Protein AF-A0A930ATI5-F1 (afdb_monomer_lite)

Foldseek 3Di:
DPDDPDVVVQLQFFDFPPKGDDLFKIFADDDHDTDIDGLQFFQEWEWDQDPPRWIKIWTDGPPDIDIHTGDDLQLVQQCVLLSCVNPVNHHYHPHHHDDNNDRVSRPGD

Secondary structure (DSSP, 8-state):
-PPPS-HHHHTTSEEETTEEE-SSEEEEEETTEEEEEESSS--EEEEEE-GGG-EEEEEE-SS-EEEEEESSHHHHHHHHHHHHHH-TTPEEES----S-SSSGGGT--

Sequence (109 aa):
LKSIRNIEEYEKGGVIDRSWILNDRMIACIGLDMHEESTMDIQVMKVEEGKHGKLTIYLTNKEKTFSLSCRDKGEARRFAGYLQKRNSNIKLENIQPEGNGTLQDLGAL

pLDDT: mean 93.28, std 6.89, range [51.69, 98.56]

Radius of gyration: 12.65 Å; chains: 1; bounding box: 27×33×28 Å

Structure (mmCIF, N/CA/C/O backbone):
data_AF-A0A930ATI5-F1
#
_entry.id   AF-A0A930ATI5-F1
#
loop_
_atom_site.group_PDB
_atom_site.id
_atom_site.type_symbol
_atom_site.label_atom_id
_atom_site.label_alt_id
_atom_site.label_comp_id
_atom_site.label_asym_id
_atom_site.label_entity_id
_atom_site.label_seq_id
_atom_site.pdbx_PDB_ins_code
_atom_site.Cartn_x
_atom_site.Cartn_y
_atom_site.Cartn_z
_atom_site.occupancy
_atom_site.B_iso_or_equiv
_atom_site.auth_seq_id
_atom_site.auth_comp_id
_atom_site.auth_asym_id
_atom_site.auth_atom_id
_atom_site.pdbx_PDB_model_num
ATOM 1 N N . LEU A 1 1 ? 5.561 -15.880 15.155 1.00 51.69 1 LEU A N 1
ATOM 2 C CA . LEU A 1 1 ? 5.490 -15.121 13.888 1.00 51.69 1 LEU A CA 1
ATOM 3 C C . LEU A 1 1 ? 5.010 -16.066 12.796 1.00 51.69 1 LEU A C 1
ATOM 5 O O . LEU A 1 1 ? 5.517 -17.181 12.747 1.00 51.69 1 LEU A O 1
ATOM 9 N N . LYS A 1 2 ? 4.029 -15.674 11.968 1.00 58.81 2 LYS A N 1
ATOM 10 C CA . LYS A 1 2 ? 3.757 -16.415 10.723 1.00 58.81 2 LYS A CA 1
ATOM 11 C C . LYS A 1 2 ? 5.028 -16.345 9.866 1.00 58.81 2 LYS A C 1
ATOM 13 O O . LYS A 1 2 ? 5.655 -15.291 9.806 1.00 58.81 2 LYS A O 1
ATOM 18 N N . SER A 1 3 ? 5.441 -17.465 9.283 1.00 75.94 3 SER A N 1
ATOM 19 C CA . SER A 1 3 ? 6.592 -17.492 8.378 1.00 75.94 3 SER A CA 1
ATOM 20 C C . SER A 1 3 ? 6.243 -16.707 7.110 1.00 75.94 3 SER A C 1
ATOM 22 O O . SER A 1 3 ? 5.172 -16.926 6.544 1.00 75.94 3 SER A O 1
ATOM 24 N N . ILE A 1 4 ? 7.112 -15.775 6.710 1.00 82.56 4 ILE A N 1
ATOM 25 C CA . ILE A 1 4 ? 7.010 -15.072 5.423 1.00 82.56 4 ILE A CA 1
ATOM 26 C C . ILE A 1 4 ? 7.189 -16.099 4.309 1.00 82.56 4 ILE A C 1
ATOM 28 O O . ILE A 1 4 ? 8.116 -16.914 4.347 1.00 82.56 4 ILE A O 1
ATOM 32 N N . ARG A 1 5 ? 6.294 -16.073 3.323 1.00 82.94 5 ARG A N 1
ATOM 33 C CA . ARG A 1 5 ? 6.287 -17.052 2.236 1.00 82.94 5 ARG A CA 1
ATOM 34 C C . ARG A 1 5 ? 7.251 -16.629 1.136 1.00 82.94 5 ARG A C 1
ATOM 36 O O . ARG A 1 5 ? 7.077 -15.566 0.555 1.00 82.94 5 ARG A O 1
ATOM 43 N N . ASN A 1 6 ? 8.185 -17.522 0.803 1.00 85.25 6 ASN A N 1
ATOM 44 C CA . ASN A 1 6 ? 9.047 -17.452 -0.380 1.00 85.25 6 ASN A CA 1
ATOM 45 C C . ASN A 1 6 ? 9.665 -16.059 -0.628 1.00 85.25 6 ASN A C 1
ATOM 47 O O . ASN A 1 6 ? 9.217 -15.307 -1.492 1.00 85.25 6 ASN A O 1
ATOM 51 N N . ILE A 1 7 ? 10.696 -15.721 0.150 1.00 84.88 7 ILE A N 1
ATOM 52 C CA . ILE A 1 7 ? 11.311 -14.386 0.135 1.00 84.88 7 ILE A CA 1
ATOM 53 C C . ILE A 1 7 ? 11.876 -13.986 -1.238 1.00 84.88 7 ILE A C 1
ATOM 55 O O . ILE A 1 7 ? 11.793 -12.819 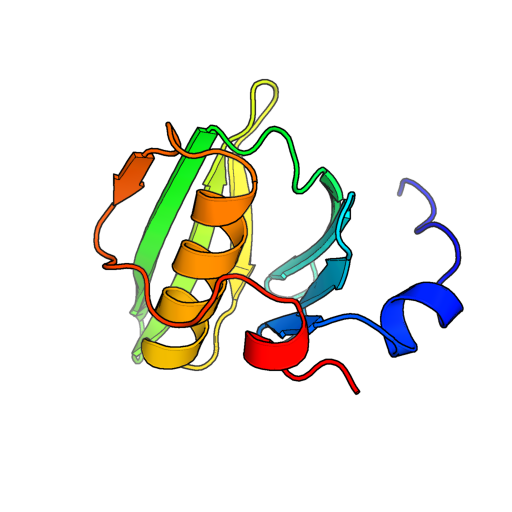-1.602 1.00 84.88 7 ILE A O 1
ATOM 59 N N . GLU A 1 8 ? 12.359 -14.952 -2.027 1.00 88.69 8 GLU A N 1
ATOM 60 C CA . GLU A 1 8 ? 12.908 -14.730 -3.376 1.00 88.69 8 GLU A CA 1
ATOM 61 C C . GLU A 1 8 ? 11.868 -14.149 -4.345 1.00 88.69 8 GLU A C 1
ATOM 63 O O . GLU A 1 8 ? 12.200 -13.447 -5.297 1.00 88.69 8 GLU A O 1
ATOM 68 N N . GLU A 1 9 ? 10.578 -14.405 -4.111 1.00 90.69 9 GLU A N 1
ATOM 69 C CA . GLU A 1 9 ? 9.515 -13.860 -4.956 1.00 90.69 9 GLU A CA 1
ATOM 70 C C . GLU A 1 9 ? 9.401 -12.337 -4.808 1.00 90.69 9 GLU A C 1
ATOM 72 O O . GLU A 1 9 ? 9.151 -11.632 -5.786 1.00 90.69 9 GLU A O 1
ATOM 77 N N . TYR A 1 10 ? 9.656 -11.819 -3.604 1.00 90.12 10 TYR A N 1
ATOM 78 C CA . TYR A 1 10 ? 9.605 -10.389 -3.308 1.00 90.12 10 TYR A CA 1
ATOM 79 C C . TYR A 1 10 ? 10.741 -9.593 -3.954 1.00 90.12 10 TYR A C 1
ATOM 81 O O . TYR A 1 10 ? 10.601 -8.382 -4.112 1.00 90.12 10 TYR A O 1
ATOM 89 N N . GLU A 1 11 ? 11.817 -10.247 -4.403 1.00 87.50 11 GLU A N 1
ATOM 90 C CA . GLU A 1 11 ? 12.888 -9.596 -5.173 1.00 87.50 11 GLU A CA 1
ATOM 91 C C . GLU A 1 11 ? 12.398 -9.075 -6.533 1.00 87.50 11 GLU A C 1
ATOM 93 O O . GLU A 1 11 ? 12.994 -8.166 -7.104 1.00 87.50 11 GLU A O 1
ATOM 98 N N . LYS A 1 12 ? 11.288 -9.626 -7.040 1.00 89.88 12 LYS A N 1
ATOM 99 C CA . LYS A 1 12 ? 10.626 -9.202 -8.287 1.00 89.88 12 LYS A CA 1
ATOM 100 C C . LYS A 1 12 ? 9.451 -8.254 -8.033 1.00 89.88 12 LYS A C 1
ATOM 102 O O . LYS A 1 12 ? 8.743 -7.876 -8.965 1.00 89.88 12 LYS A O 1
ATOM 107 N N . GLY A 1 13 ? 9.184 -7.947 -6.766 1.00 94.00 13 GLY A N 1
ATOM 108 C CA . GLY A 1 13 ? 8.061 -7.135 -6.331 1.00 94.00 13 GLY A CA 1
ATOM 109 C C . GLY A 1 13 ? 8.339 -5.638 -6.386 1.00 94.00 13 GLY A C 1
ATOM 110 O O . GLY A 1 13 ? 9.436 -5.178 -6.689 1.00 94.00 13 GLY A O 1
ATOM 111 N N . GLY A 1 14 ? 7.302 -4.874 -6.061 1.00 96.12 14 GLY A N 1
ATOM 112 C CA . GLY A 1 14 ? 7.421 -3.452 -5.770 1.00 96.12 14 GLY A CA 1
ATOM 113 C C . GLY A 1 14 ? 7.945 -3.218 -4.356 1.00 96.12 14 GLY A C 1
ATOM 114 O O . GLY A 1 14 ? 7.844 -4.096 -3.498 1.00 96.12 14 GLY A O 1
ATOM 115 N N . VAL A 1 15 ? 8.445 -2.017 -4.084 1.00 95.44 15 VAL A N 1
ATOM 116 C CA . VAL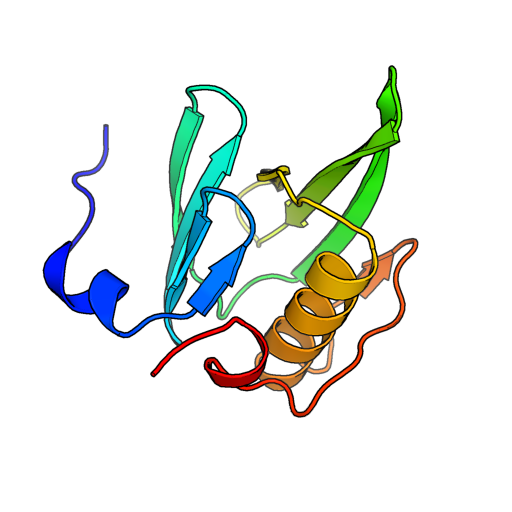 A 1 15 ? 8.934 -1.616 -2.763 1.00 95.44 15 VAL A CA 1
ATOM 117 C C . VAL A 1 15 ? 8.305 -0.288 -2.353 1.00 95.44 15 VAL A C 1
ATOM 119 O O . VAL A 1 15 ? 8.210 0.639 -3.153 1.00 95.44 15 VAL A O 1
ATOM 122 N N . ILE A 1 16 ? 7.876 -0.215 -1.092 1.00 95.12 16 ILE A N 1
ATOM 123 C CA . ILE A 1 16 ? 7.436 1.010 -0.418 1.00 95.12 16 ILE A CA 1
ATOM 124 C C . ILE A 1 16 ? 8.237 1.148 0.870 1.00 95.12 16 ILE A C 1
ATOM 126 O O . ILE A 1 16 ? 7.999 0.403 1.822 1.00 95.12 16 ILE A O 1
ATOM 130 N N . ASP A 1 17 ? 9.198 2.072 0.896 1.00 94.00 17 ASP A N 1
ATOM 131 C CA . ASP A 1 17 ? 10.217 2.176 1.950 1.00 94.00 17 ASP A CA 1
ATOM 132 C C . ASP A 1 17 ? 10.848 0.807 2.294 1.00 94.00 17 ASP A C 1
ATOM 134 O O . ASP A 1 17 ? 11.718 0.321 1.575 1.00 94.00 17 ASP A O 1
ATOM 138 N N . ARG A 1 18 ? 10.400 0.168 3.382 1.00 92.25 18 ARG A N 1
ATOM 139 C CA . ARG A 1 18 ? 10.878 -1.139 3.870 1.00 92.25 18 ARG A CA 1
ATOM 140 C C . ARG A 1 18 ? 9.838 -2.253 3.730 1.00 92.25 18 ARG A C 1
ATOM 142 O O . ARG A 1 18 ? 9.948 -3.277 4.395 1.00 92.25 18 ARG A O 1
ATOM 149 N N . SER A 1 19 ? 8.807 -2.024 2.925 1.00 96.12 19 SER A N 1
ATOM 150 C CA . SER A 1 19 ? 7.722 -2.963 2.646 1.00 96.12 19 SER A CA 1
ATOM 151 C C . SER A 1 19 ? 7.836 -3.485 1.221 1.00 96.12 19 SER A C 1
ATOM 153 O O . SER A 1 19 ? 8.092 -2.710 0.301 1.00 96.12 19 SER A O 1
ATOM 155 N N . TRP A 1 20 ? 7.601 -4.781 1.028 1.00 96.44 20 TRP A N 1
ATOM 156 C CA . TRP A 1 20 ? 7.684 -5.430 -0.283 1.00 96.44 20 TRP A CA 1
ATOM 157 C C . TRP A 1 20 ? 6.301 -5.840 -0.762 1.00 96.44 20 TRP A C 1
ATOM 159 O O . TRP A 1 20 ? 5.516 -6.410 -0.004 1.00 96.44 20 TRP A O 1
ATOM 169 N N . ILE A 1 21 ? 5.999 -5.563 -2.023 1.00 96.94 21 ILE A N 1
ATOM 170 C CA . ILE A 1 21 ? 4.655 -5.645 -2.584 1.00 96.94 21 ILE A CA 1
ATOM 171 C C . ILE A 1 21 ? 4.636 -6.653 -3.735 1.00 96.94 21 ILE A C 1
ATOM 173 O O . ILE A 1 21 ? 5.391 -6.529 -4.696 1.00 96.94 21 ILE A O 1
ATOM 177 N N . LEU A 1 22 ? 3.722 -7.616 -3.662 1.00 96.00 22 LEU A N 1
ATOM 178 C CA . LEU A 1 22 ? 3.345 -8.531 -4.737 1.00 96.00 22 LEU A CA 1
ATOM 179 C C . LEU A 1 22 ? 1.858 -8.373 -5.060 1.00 96.00 22 LEU A C 1
ATOM 181 O O . LEU A 1 22 ? 1.083 -7.775 -4.306 1.00 96.00 22 LEU A O 1
ATOM 185 N N . ASN A 1 23 ? 1.444 -8.931 -6.197 1.00 94.31 23 ASN A N 1
ATOM 186 C CA . ASN A 1 23 ? 0.087 -8.761 -6.717 1.00 94.31 23 ASN A CA 1
ATOM 187 C C . ASN A 1 23 ? -1.009 -9.260 -5.772 1.00 94.31 23 ASN A C 1
ATOM 189 O O . ASN A 1 23 ? -2.079 -8.661 -5.769 1.00 94.31 23 ASN A O 1
ATOM 193 N N . ASP A 1 24 ? -0.734 -10.313 -5.004 1.00 94.06 24 ASP A N 1
ATOM 194 C CA . ASP A 1 24 ? -1.653 -10.995 -4.088 1.00 94.06 24 ASP A CA 1
ATOM 195 C C . ASP A 1 24 ? -1.345 -10.730 -2.604 1.00 94.06 24 ASP A C 1
ATOM 197 O O . ASP A 1 24 ? -2.217 -10.897 -1.752 1.00 94.06 24 ASP A O 1
ATOM 201 N N . ARG A 1 25 ? -0.115 -10.321 -2.273 1.00 95.06 25 ARG A N 1
ATOM 202 C CA . ARG A 1 25 ? 0.343 -10.145 -0.890 1.00 95.06 25 ARG A CA 1
ATOM 203 C C . ARG A 1 25 ? 1.434 -9.094 -0.746 1.00 95.06 25 ARG A C 1
ATOM 205 O O . ARG A 1 25 ? 2.0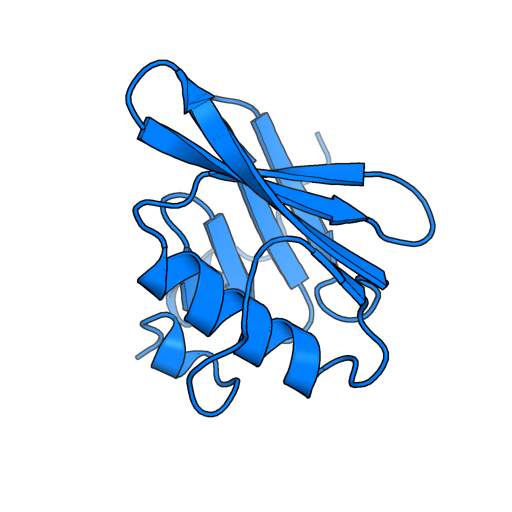80 -8.708 -1.709 1.00 95.06 25 ARG A O 1
ATOM 212 N N . MET A 1 26 ? 1.682 -8.653 0.475 1.00 96.00 26 MET A N 1
ATOM 213 C CA . MET A 1 26 ? 2.759 -7.734 0.816 1.00 96.00 26 MET A CA 1
ATOM 214 C C . MET A 1 26 ? 3.412 -8.129 2.131 1.00 96.00 26 MET A C 1
ATOM 216 O O . MET A 1 26 ? 2.757 -8.696 2.998 1.00 96.00 26 MET A O 1
ATOM 220 N N . ILE A 1 27 ? 4.681 -7.779 2.292 1.00 96.12 27 ILE A N 1
ATOM 221 C CA . ILE A 1 27 ? 5.330 -7.682 3.595 1.00 96.12 27 ILE A CA 1
ATOM 222 C C . ILE A 1 27 ? 5.194 -6.221 4.023 1.00 96.12 27 ILE A C 1
ATOM 224 O O . ILE A 1 27 ? 5.868 -5.357 3.464 1.00 96.12 27 ILE A O 1
ATOM 228 N N . ALA A 1 28 ? 4.306 -5.946 4.976 1.00 95.62 28 ALA A N 1
ATOM 229 C CA . ALA A 1 28 ? 4.116 -4.619 5.550 1.00 95.62 28 ALA A CA 1
ATOM 230 C C . ALA A 1 28 ? 5.107 -4.408 6.699 1.00 95.62 28 ALA A C 1
ATOM 232 O O . ALA A 1 28 ? 5.229 -5.263 7.580 1.00 95.62 28 ALA A O 1
ATOM 233 N N . CYS A 1 29 ? 5.823 -3.283 6.679 1.00 94.88 29 CYS A N 1
ATOM 234 C CA . CYS A 1 29 ? 6.871 -2.985 7.648 1.00 94.88 29 CYS A CA 1
ATOM 235 C C . CYS A 1 29 ? 6.721 -1.581 8.242 1.00 94.88 29 CYS A C 1
ATOM 237 O O . CYS A 1 29 ? 6.688 -0.580 7.519 1.00 94.88 29 CYS A O 1
ATOM 239 N N . ILE A 1 30 ? 6.710 -1.503 9.576 1.00 92.56 30 ILE A N 1
ATOM 240 C CA . ILE A 1 30 ? 6.798 -0.250 10.326 1.00 92.56 30 ILE A CA 1
ATOM 241 C C . ILE A 1 30 ? 7.724 -0.408 11.537 1.00 92.56 30 ILE A C 1
ATOM 243 O O . ILE A 1 30 ? 7.505 -1.192 12.457 1.00 92.56 30 ILE A O 1
ATOM 247 N N . GLY A 1 31 ? 8.808 0.369 11.558 1.00 88.25 31 GLY A N 1
ATOM 248 C CA . GLY A 1 31 ? 9.824 0.233 12.608 1.00 88.25 31 GLY A CA 1
ATOM 249 C C . GLY A 1 31 ? 10.498 -1.145 12.574 1.00 88.25 31 GLY A C 1
ATOM 250 O O . GLY A 1 31 ? 11.262 -1.401 11.645 1.00 88.25 31 GLY A O 1
ATOM 251 N N . LEU A 1 32 ? 10.248 -1.967 13.598 1.00 88.69 32 LEU A N 1
ATOM 252 C CA . LEU A 1 32 ? 10.693 -3.366 13.711 1.00 88.69 32 LEU A CA 1
ATOM 253 C C . LEU A 1 32 ? 9.537 -4.371 13.553 1.00 88.69 32 LEU A C 1
ATOM 255 O O . LEU A 1 32 ? 9.771 -5.575 13.616 1.00 88.69 32 LEU A O 1
ATOM 259 N N . ASP A 1 33 ? 8.302 -3.888 13.392 1.00 89.81 33 ASP A N 1
ATOM 260 C CA . ASP A 1 33 ? 7.147 -4.740 13.137 1.00 89.81 33 ASP A CA 1
ATOM 261 C C . ASP A 1 33 ? 7.075 -5.052 11.643 1.00 89.81 33 ASP A C 1
ATOM 263 O O . ASP A 1 33 ? 7.098 -4.147 10.805 1.00 89.81 33 ASP A O 1
ATOM 267 N N . MET A 1 34 ? 7.029 -6.343 11.332 1.00 91.56 34 MET A N 1
ATOM 268 C CA . MET A 1 34 ? 6.983 -6.868 9.979 1.00 91.56 34 MET A CA 1
ATOM 269 C C . MET A 1 34 ? 6.046 -8.068 9.939 1.00 91.56 34 MET A C 1
ATOM 271 O O . MET A 1 34 ? 6.214 -9.035 10.690 1.00 91.56 34 MET A O 1
ATOM 275 N N . HIS A 1 35 ? 5.079 -8.026 9.033 1.00 90.94 35 HIS A N 1
ATOM 276 C CA . HIS A 1 35 ? 4.118 -9.104 8.849 1.00 90.94 35 HIS A CA 1
ATOM 277 C C . HIS A 1 35 ? 3.591 -9.135 7.414 1.00 90.94 35 HIS A C 1
ATOM 279 O O . HIS A 1 35 ? 3.649 -8.150 6.681 1.00 90.94 35 HIS A O 1
ATOM 285 N N . GLU A 1 36 ? 3.116 -10.306 7.000 1.00 94.25 36 GLU A N 1
ATOM 286 C CA . GLU A 1 36 ? 2.626 -10.534 5.646 1.00 94.25 36 GLU A CA 1
ATOM 287 C C . GLU A 1 36 ? 1.099 -10.415 5.590 1.00 94.25 36 GLU A C 1
ATOM 289 O O . GLU A 1 36 ? 0.402 -11.062 6.373 1.00 94.25 36 GLU A O 1
ATOM 294 N N . GLU A 1 37 ? 0.587 -9.620 4.651 1.00 94.94 37 GLU A N 1
ATOM 295 C CA . GLU A 1 37 ? -0.841 -9.330 4.477 1.00 94.94 37 GLU A CA 1
ATOM 296 C C . GLU A 1 37 ? -1.262 -9.456 3.015 1.00 94.94 37 GLU A C 1
ATOM 298 O O . GLU A 1 37 ? -0.446 -9.312 2.106 1.00 94.94 37 GLU A O 1
ATOM 303 N N . SER A 1 38 ? -2.551 -9.688 2.774 1.00 94.50 38 SER A N 1
ATOM 304 C CA . SER A 1 38 ? -3.113 -9.650 1.421 1.00 94.50 38 SER A CA 1
ATOM 305 C C . SER A 1 38 ? -3.147 -8.221 0.870 1.00 94.50 38 SER A C 1
ATOM 307 O O . SER A 1 38 ? -3.450 -7.271 1.594 1.00 94.50 38 SER A O 1
ATOM 309 N N . THR A 1 39 ? -2.893 -8.058 -0.429 1.00 94.69 39 THR A N 1
ATOM 310 C CA . THR A 1 39 ? -3.098 -6.787 -1.154 1.00 94.69 39 THR A CA 1
ATOM 311 C C . THR A 1 39 ? -4.482 -6.687 -1.804 1.00 94.69 39 THR A C 1
ATOM 313 O O . THR A 1 39 ? -4.859 -5.608 -2.262 1.00 94.69 39 THR A O 1
ATOM 316 N N . MET A 1 40 ? -5.252 -7.780 -1.840 1.00 92.38 40 MET A N 1
ATOM 317 C CA . MET A 1 40 ? -6.504 -7.885 -2.605 1.00 92.38 40 MET A CA 1
ATOM 318 C C . MET A 1 40 ? -7.742 -7.400 -1.839 1.00 92.38 40 MET A C 1
ATOM 320 O O . MET A 1 40 ? -8.741 -7.014 -2.441 1.00 92.38 40 MET A O 1
ATOM 324 N N . ASP A 1 41 ? -7.679 -7.398 -0.511 1.00 90.56 41 ASP A N 1
ATOM 325 C CA . ASP A 1 41 ? -8.832 -7.208 0.380 1.00 90.56 41 ASP A CA 1
ATOM 326 C C . ASP A 1 41 ? -8.674 -5.980 1.288 1.00 90.56 41 ASP A C 1
ATOM 328 O O . ASP A 1 41 ? -9.358 -5.824 2.304 1.00 90.56 41 ASP A O 1
ATOM 332 N N . ILE A 1 42 ? -7.811 -5.053 0.871 1.00 97.69 42 ILE A N 1
ATOM 333 C CA . ILE A 1 42 ? -7.686 -3.736 1.489 1.00 97.69 42 ILE A CA 1
ATOM 334 C C . ILE A 1 42 ? -8.908 -2.890 1.135 1.00 97.69 42 ILE A C 1
ATOM 336 O O . ILE A 1 42 ? -9.227 -2.667 -0.034 1.00 97.69 42 ILE A O 1
ATOM 340 N N . GLN A 1 43 ? -9.593 -2.405 2.165 1.00 98.06 43 GLN A N 1
ATOM 341 C CA . GLN A 1 43 ? -10.822 -1.619 2.062 1.00 98.06 43 GLN A CA 1
ATOM 342 C C . GLN A 1 43 ? -10.572 -0.126 2.256 1.00 98.06 43 GLN A C 1
ATOM 344 O O . GLN A 1 43 ? -11.254 0.693 1.640 1.00 98.06 43 GLN A O 1
ATOM 349 N N . VAL A 1 44 ? -9.599 0.234 3.095 1.00 98.56 44 VAL A N 1
ATOM 350 C CA . VAL A 1 44 ? -9.244 1.629 3.377 1.00 98.56 44 VAL A CA 1
ATOM 351 C C . VAL A 1 44 ? -7.733 1.786 3.346 1.00 98.56 44 VAL A C 1
ATOM 353 O O . VAL A 1 44 ? -7.018 0.987 3.952 1.00 98.56 44 VAL A O 1
ATOM 356 N N . MET A 1 45 ? -7.270 2.845 2.690 1.00 98.38 45 MET A N 1
ATOM 357 C CA . MET A 1 45 ? -5.914 3.362 2.816 1.00 98.38 45 MET A CA 1
ATOM 358 C C . MET A 1 45 ? -5.985 4.800 3.325 1.00 98.38 45 MET A C 1
ATOM 360 O O . MET A 1 45 ? -6.630 5.651 2.713 1.00 98.38 45 MET A O 1
ATOM 364 N N . LYS A 1 46 ? -5.285 5.078 4.423 1.00 98.31 46 LYS A N 1
ATOM 365 C CA . LYS A 1 46 ? -5.137 6.418 4.991 1.00 98.31 46 LYS A CA 1
ATOM 366 C C . LYS A 1 46 ? -3.664 6.771 5.089 1.00 98.31 46 LYS A C 1
ATOM 368 O O . LYS A 1 46 ? -2.870 5.960 5.557 1.00 98.31 46 LYS A O 1
ATOM 373 N N . VAL A 1 47 ? -3.311 7.986 4.687 1.00 97.62 47 VAL A N 1
ATOM 374 C CA . VAL A 1 47 ? -1.954 8.518 4.859 1.00 97.62 47 VAL A CA 1
ATOM 375 C C . VAL A 1 47 ? -1.975 9.590 5.942 1.00 97.62 47 VAL A C 1
ATOM 377 O O . VAL A 1 47 ? -2.792 10.512 5.895 1.00 97.62 47 VAL A O 1
ATOM 380 N N . GLU A 1 48 ? -1.080 9.481 6.919 1.00 96.31 48 GLU A N 1
ATOM 381 C CA . GLU A 1 48 ? -0.887 10.509 7.942 1.00 96.31 48 GLU A CA 1
ATOM 382 C C . GLU A 1 48 ? 0.567 10.965 7.998 1.00 96.31 48 GLU A C 1
ATOM 384 O O . GLU A 1 48 ? 1.500 10.179 7.829 1.00 96.31 48 GLU A O 1
ATOM 389 N N . GLU A 1 49 ? 0.745 12.255 8.261 1.00 94.12 49 GLU A N 1
ATOM 390 C CA . GLU A 1 49 ? 2.047 12.862 8.497 1.00 94.12 49 GLU A CA 1
ATOM 391 C C . GLU A 1 49 ? 2.270 12.982 10.006 1.00 94.12 49 GLU A C 1
ATOM 393 O O . GLU A 1 49 ? 1.570 13.711 10.708 1.00 94.12 49 GLU A O 1
ATOM 398 N N . GLY A 1 50 ? 3.220 12.201 10.512 1.00 86.94 50 GLY A N 1
ATOM 399 C CA . GLY A 1 50 ? 3.626 12.191 11.906 1.00 86.94 50 GLY A CA 1
ATOM 400 C C . GLY A 1 50 ? 4.685 13.246 12.231 1.00 86.94 50 GLY A C 1
ATOM 401 O O . GLY A 1 50 ? 5.001 14.149 11.454 1.00 86.94 50 GLY A O 1
ATOM 402 N N . LYS A 1 51 ? 5.288 13.111 13.418 1.00 82.12 51 LYS A N 1
ATOM 403 C CA . LYS A 1 51 ? 6.369 14.003 13.863 1.00 82.12 51 LYS A CA 1
ATOM 404 C C . LYS A 1 51 ? 7.563 13.934 12.906 1.00 82.12 51 LYS A C 1
ATOM 406 O O . LYS A 1 51 ? 7.950 12.855 12.460 1.00 82.12 51 LYS A O 1
ATOM 411 N N . HIS A 1 52 ? 8.176 15.091 12.658 1.00 82.94 52 HIS A N 1
ATOM 412 C CA . HIS A 1 52 ? 9.335 15.252 11.770 1.00 82.94 52 HIS A CA 1
ATOM 413 C C . HIS A 1 52 ? 9.072 14.864 10.304 1.00 82.94 52 HIS A C 1
ATOM 415 O O . HIS A 1 52 ? 9.993 14.436 9.615 1.00 82.94 52 HIS A O 1
ATOM 421 N N . GLY A 1 53 ? 7.826 14.988 9.831 1.00 83.19 53 GLY A N 1
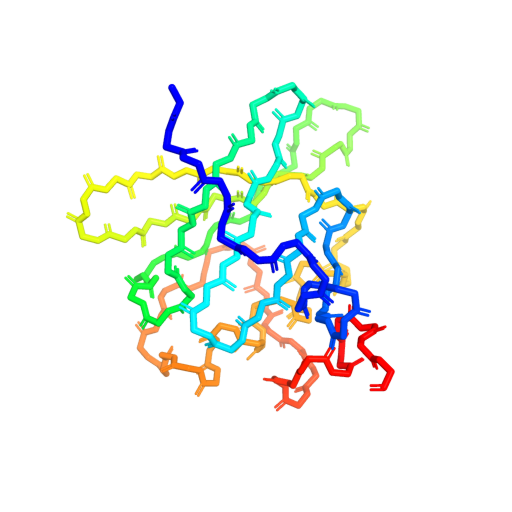ATOM 422 C CA . GLY A 1 53 ? 7.472 14.742 8.429 1.00 83.19 53 GLY A CA 1
ATOM 423 C C . GLY A 1 53 ? 7.479 13.266 8.025 1.00 83.19 53 GLY A C 1
ATOM 424 O O . GLY A 1 53 ? 7.419 12.958 6.838 1.00 83.19 53 GLY A O 1
ATOM 425 N N . LYS A 1 54 ? 7.562 12.337 8.989 1.00 87.94 54 LYS A N 1
ATOM 426 C CA . LYS A 1 54 ? 7.457 10.900 8.708 1.00 87.94 54 LYS A CA 1
ATOM 427 C C . LYS A 1 54 ? 6.041 10.564 8.268 1.00 87.94 54 LYS A C 1
ATOM 429 O O . LYS A 1 54 ? 5.097 10.846 8.999 1.00 87.94 54 LYS A O 1
ATOM 434 N N . LEU A 1 55 ? 5.908 9.930 7.112 1.00 94.31 55 LEU A N 1
ATOM 435 C CA . LEU A 1 55 ? 4.619 9.498 6.595 1.00 94.31 55 LEU A CA 1
ATOM 436 C C . LEU A 1 55 ? 4.354 8.043 6.983 1.00 94.31 55 LEU A C 1
ATOM 438 O O . LEU A 1 55 ? 5.219 7.173 6.844 1.00 94.31 55 LEU A O 1
ATOM 442 N N . THR A 1 56 ? 3.137 7.797 7.456 1.00 96.44 56 THR A N 1
ATOM 443 C CA . THR A 1 56 ? 2.638 6.461 7.776 1.00 96.44 56 THR A CA 1
ATOM 444 C C . THR A 1 56 ? 1.424 6.169 6.911 1.00 96.44 56 THR A C 1
ATOM 446 O O . THR A 1 56 ? 0.499 6.981 6.820 1.00 96.44 56 THR A O 1
ATOM 449 N N . ILE A 1 57 ? 1.419 4.990 6.298 1.00 97.81 57 ILE A N 1
ATOM 450 C CA . ILE A 1 57 ? 0.281 4.445 5.571 1.00 97.81 57 ILE A CA 1
ATOM 451 C C . ILE A 1 57 ? -0.427 3.462 6.497 1.00 97.81 57 ILE A C 1
ATOM 453 O O . ILE A 1 57 ? 0.184 2.513 6.981 1.00 97.81 57 ILE A O 1
ATOM 457 N N . TYR A 1 58 ? -1.716 3.683 6.725 1.00 98.00 58 TYR A N 1
ATOM 458 C CA . TYR A 1 58 ? -2.600 2.773 7.443 1.00 98.00 58 TYR A CA 1
ATOM 459 C C . TYR A 1 58 ? -3.494 2.058 6.440 1.00 98.00 58 TYR A C 1
ATOM 461 O O . TYR A 1 58 ? -4.201 2.703 5.662 1.00 98.00 58 TYR A O 1
ATOM 469 N N . LEU A 1 59 ? -3.478 0.731 6.477 1.00 98.19 59 LEU A N 1
ATOM 470 C CA . LEU A 1 59 ? -4.294 -0.135 5.641 1.00 98.19 59 LEU A CA 1
ATOM 471 C C . LEU A 1 59 ? -5.285 -0.885 6.520 1.00 98.19 59 LEU A C 1
ATOM 473 O O . LEU A 1 59 ? -4.909 -1.454 7.540 1.00 98.19 59 LEU A O 1
ATOM 477 N N . THR A 1 60 ? -6.553 -0.885 6.126 1.00 98.25 60 THR A N 1
ATOM 478 C CA . THR A 1 60 ? -7.600 -1.646 6.817 1.00 98.25 60 THR A CA 1
ATOM 479 C C . THR A 1 60 ? -8.173 -2.685 5.873 1.00 98.25 60 THR A C 1
ATOM 481 O O . THR A 1 60 ? -8.643 -2.341 4.787 1.00 98.25 60 THR A O 1
ATOM 484 N N . ASN A 1 61 ? -8.134 -3.946 6.294 1.00 95.44 61 ASN A N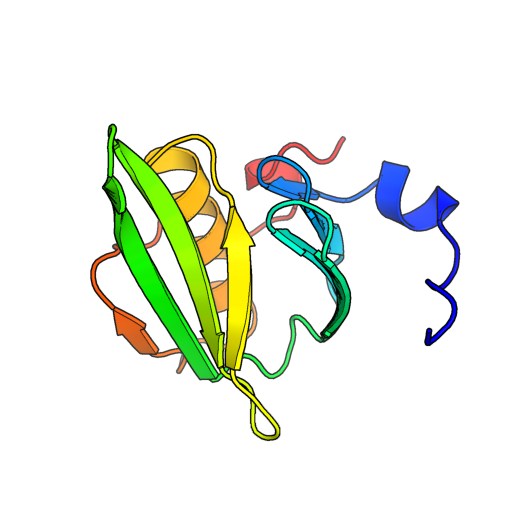 1
ATOM 485 C CA . ASN A 1 61 ? -8.865 -5.049 5.675 1.00 95.44 61 ASN A CA 1
ATOM 486 C C . ASN A 1 61 ? -10.047 -5.452 6.580 1.00 95.44 61 ASN A C 1
ATOM 488 O O . ASN A 1 61 ? -10.361 -4.763 7.550 1.00 95.44 61 ASN A O 1
ATOM 492 N N . LYS A 1 62 ? -10.720 -6.566 6.272 1.00 94.06 62 LYS A N 1
ATOM 493 C CA . LYS A 1 62 ? -11.875 -7.042 7.057 1.00 94.06 62 LYS A CA 1
ATOM 494 C C . LYS A 1 62 ? -11.538 -7.447 8.495 1.00 94.06 62 LYS A C 1
ATOM 496 O O . LYS A 1 62 ? -12.438 -7.498 9.326 1.00 94.06 62 LYS A O 1
ATOM 501 N N . GLU A 1 63 ? -10.285 -7.795 8.767 1.00 93.94 63 GLU A N 1
ATOM 502 C CA . GLU A 1 63 ? -9.862 -8.363 10.047 1.00 93.94 63 GLU A CA 1
ATOM 503 C C . GLU A 1 63 ? -9.247 -7.308 10.964 1.00 93.94 63 GLU A C 1
ATOM 505 O O . GLU A 1 63 ? -9.449 -7.347 12.178 1.00 93.94 63 GLU A O 1
ATOM 510 N N . LYS A 1 64 ? -8.464 -6.383 10.399 1.00 95.25 64 LYS A N 1
ATOM 511 C CA . LYS A 1 64 ? -7.645 -5.453 11.173 1.00 95.25 64 LYS A CA 1
ATOM 512 C C . LYS A 1 64 ? -7.187 -4.238 10.373 1.00 95.25 64 LYS A C 1
ATOM 514 O O . LYS A 1 64 ? -7.233 -4.198 9.143 1.00 95.25 64 LYS A O 1
ATOM 519 N N . THR A 1 65 ? -6.650 -3.278 11.118 1.00 96.75 65 THR A N 1
ATOM 520 C CA . THR A 1 65 ? -5.819 -2.199 10.591 1.00 96.75 65 THR A CA 1
ATOM 521 C C . THR A 1 65 ? -4.356 -2.503 10.888 1.00 96.75 65 THR A C 1
ATOM 523 O O . THR A 1 65 ? -4.011 -2.889 12.005 1.00 96.75 65 THR A O 1
ATOM 526 N N . PHE A 1 66 ? -3.500 -2.308 9.896 1.00 95.81 66 PHE A N 1
ATOM 527 C CA . PHE A 1 66 ? -2.051 -2.411 10.011 1.00 95.81 66 PHE A CA 1
ATOM 528 C C . PHE A 1 66 ? -1.390 -1.239 9.289 1.00 95.81 66 PHE A C 1
ATOM 530 O O . PHE A 1 66 ? -2.062 -0.462 8.605 1.00 95.81 66 PHE A O 1
ATOM 537 N N . SER A 1 67 ? -0.087 -1.059 9.482 1.00 96.25 67 SER A N 1
ATOM 538 C CA . SER A 1 67 ? 0.611 0.106 8.954 1.00 96.25 67 SER A CA 1
ATOM 539 C C . SER A 1 67 ? 1.971 -0.222 8.366 1.00 96.25 67 SER A C 1
ATOM 541 O O . SER A 1 67 ? 2.615 -1.208 8.716 1.00 96.25 67 SER A O 1
ATOM 543 N N . LEU A 1 68 ? 2.392 0.649 7.457 1.00 96.44 68 LEU A N 1
ATOM 544 C CA . LEU A 1 68 ? 3.715 0.645 6.862 1.00 96.44 68 LEU A CA 1
ATOM 545 C C . LEU A 1 68 ? 4.253 2.069 6.743 1.00 96.44 68 LEU A C 1
ATOM 547 O O . LEU A 1 68 ? 3.486 3.033 6.644 1.00 96.44 68 LEU A O 1
ATOM 551 N N . SER A 1 69 ? 5.574 2.214 6.796 1.00 94.69 69 SER A N 1
ATOM 552 C CA . SER A 1 69 ? 6.216 3.500 6.523 1.00 94.69 69 SER A CA 1
ATOM 553 C C . SER A 1 69 ? 6.281 3.780 5.023 1.00 94.69 69 SER A C 1
ATOM 555 O O . SER A 1 69 ? 6.345 2.858 4.215 1.00 94.69 69 SER A O 1
ATOM 557 N N . CYS A 1 70 ? 6.277 5.060 4.654 1.00 93.12 70 CYS A N 1
ATOM 558 C CA . CYS A 1 70 ? 6.645 5.494 3.310 1.00 93.12 70 CYS A CA 1
ATOM 559 C C . CYS A 1 70 ? 7.605 6.683 3.370 1.00 93.12 70 CYS A C 1
ATOM 561 O O . CYS A 1 70 ? 7.630 7.460 4.331 1.00 93.12 70 CYS A O 1
ATOM 563 N N . ARG A 1 71 ? 8.427 6.799 2.333 1.00 90.88 71 ARG A N 1
ATOM 564 C CA . ARG A 1 71 ? 9.498 7.782 2.212 1.00 90.88 71 ARG A CA 1
ATOM 565 C C . ARG A 1 71 ? 8.960 9.178 1.939 1.00 90.88 71 ARG A C 1
ATOM 567 O O . ARG A 1 71 ? 9.442 10.146 2.522 1.00 90.88 71 ARG A O 1
ATOM 574 N N . ASP A 1 72 ? 7.988 9.281 1.041 1.00 93.12 72 ASP A N 1
ATOM 575 C CA . ASP A 1 72 ? 7.407 10.549 0.619 1.00 93.12 72 ASP A CA 1
ATOM 576 C C . ASP A 1 72 ? 5.958 10.394 0.128 1.00 93.12 72 ASP A C 1
ATOM 578 O O . ASP A 1 72 ? 5.399 9.295 0.051 1.00 93.12 72 ASP A O 1
ATOM 582 N N . LYS A 1 73 ? 5.319 11.534 -0.171 1.00 94.44 73 LYS A N 1
ATOM 583 C CA . LYS A 1 73 ? 3.930 11.559 -0.643 1.00 94.44 73 LYS A CA 1
ATOM 584 C C . LYS A 1 73 ? 3.791 10.924 -2.026 1.00 94.44 73 LYS A C 1
ATOM 586 O O . LYS A 1 73 ? 2.767 10.304 -2.261 1.00 94.44 73 LYS A O 1
ATOM 591 N N . GLY A 1 74 ? 4.772 11.048 -2.921 1.00 95.88 74 GLY A N 1
ATOM 592 C CA . GLY A 1 74 ? 4.695 10.462 -4.265 1.00 95.88 74 GLY A CA 1
ATOM 593 C C . GLY A 1 74 ? 4.666 8.935 -4.217 1.00 95.88 74 GLY A C 1
ATOM 594 O O . GLY A 1 74 ? 3.831 8.302 -4.854 1.00 95.88 74 GLY A O 1
ATOM 595 N N . GLU A 1 75 ? 5.511 8.334 -3.382 1.00 95.38 75 GLU A N 1
ATOM 596 C CA . GLU A 1 75 ? 5.487 6.892 -3.123 1.00 95.38 75 GLU A CA 1
ATOM 597 C C . GLU A 1 75 ? 4.116 6.433 -2.594 1.00 95.38 75 GLU A C 1
ATOM 599 O O . GLU A 1 75 ? 3.532 5.483 -3.120 1.00 95.38 75 GLU A O 1
ATOM 604 N N . ALA A 1 76 ? 3.534 7.170 -1.640 1.00 97.12 76 ALA A N 1
ATOM 605 C CA . ALA A 1 76 ? 2.190 6.881 -1.140 1.00 97.12 76 ALA A CA 1
ATOM 606 C C . ALA A 1 76 ? 1.100 7.021 -2.220 1.00 97.12 76 ALA A C 1
ATOM 608 O O . ALA A 1 76 ? 0.159 6.228 -2.246 1.00 97.12 76 ALA A O 1
ATOM 609 N N . ARG A 1 77 ? 1.211 7.997 -3.134 1.00 98.31 77 ARG A N 1
ATOM 610 C CA . ARG A 1 77 ? 0.264 8.168 -4.250 1.00 98.31 77 ARG A CA 1
ATOM 611 C C . ARG A 1 77 ? 0.340 7.009 -5.245 1.00 98.31 77 ARG A C 1
ATOM 613 O O . ARG A 1 77 ? -0.709 6.508 -5.653 1.00 98.31 77 ARG A O 1
ATOM 620 N N . ARG A 1 78 ? 1.546 6.543 -5.597 1.00 98.00 78 ARG A N 1
ATOM 621 C CA . ARG A 1 78 ? 1.727 5.380 -6.490 1.00 98.00 78 ARG A CA 1
ATOM 622 C C . ARG A 1 78 ? 1.186 4.106 -5.859 1.00 98.00 78 ARG A C 1
ATOM 624 O O . ARG A 1 78 ? 0.493 3.333 -6.519 1.00 98.00 78 ARG A O 1
ATOM 631 N N . PHE A 1 79 ? 1.400 3.929 -4.557 1.00 98.06 79 PHE A N 1
ATOM 632 C CA . PHE A 1 79 ? 0.823 2.801 -3.833 1.00 98.06 79 PHE A CA 1
ATOM 633 C C . PHE A 1 79 ? -0.709 2.874 -3.731 1.00 98.06 79 PHE A C 1
ATOM 635 O O . PHE A 1 79 ? -1.389 1.859 -3.879 1.00 98.06 79 PHE A O 1
ATOM 642 N N . ALA A 1 80 ? -1.280 4.071 -3.573 1.00 98.19 80 ALA A N 1
ATOM 643 C CA . ALA A 1 80 ? -2.727 4.257 -3.641 1.00 98.19 80 ALA A CA 1
ATOM 644 C C . ALA A 1 80 ? -3.289 3.877 -5.024 1.00 98.19 80 ALA A C 1
ATOM 646 O O . ALA A 1 80 ? -4.302 3.181 -5.093 1.00 98.19 80 ALA A O 1
ATOM 647 N N . GLY A 1 81 ? -2.615 4.258 -6.118 1.00 97.94 81 GLY A N 1
ATOM 648 C CA . GLY A 1 81 ? -2.986 3.843 -7.479 1.00 97.94 81 GLY A CA 1
ATOM 649 C C . GLY A 1 81 ? -2.904 2.327 -7.674 1.00 97.94 81 GLY A C 1
ATOM 650 O O . GLY A 1 81 ? -3.816 1.706 -8.225 1.00 97.94 81 GLY A O 1
ATOM 651 N N . TYR A 1 82 ? -1.854 1.706 -7.136 1.00 98.06 82 TYR A N 1
ATOM 652 C CA . TYR A 1 82 ? -1.686 0.256 -7.105 1.00 98.06 82 TYR A CA 1
ATOM 653 C C . TYR A 1 82 ? -2.848 -0.462 -6.401 1.00 98.06 82 TYR A C 1
ATOM 655 O O . TYR A 1 82 ? -3.417 -1.411 -6.950 1.00 98.06 82 TYR A O 1
ATOM 663 N N . LEU A 1 83 ? -3.239 -0.013 -5.206 1.00 97.75 83 LEU A N 1
ATOM 664 C CA . LEU A 1 83 ? -4.344 -0.624 -4.464 1.00 97.75 83 LEU A CA 1
ATOM 665 C C . LEU A 1 83 ? -5.695 -0.365 -5.139 1.00 97.75 83 LEU A C 1
ATOM 667 O O . LEU A 1 83 ? -6.507 -1.282 -5.247 1.00 97.75 83 LEU A O 1
ATOM 671 N N . GLN A 1 84 ? -5.915 0.839 -5.675 1.00 97.38 84 GLN A N 1
ATOM 672 C CA . GLN A 1 84 ? -7.145 1.182 -6.393 1.00 97.38 84 GLN A CA 1
ATOM 673 C C . GLN A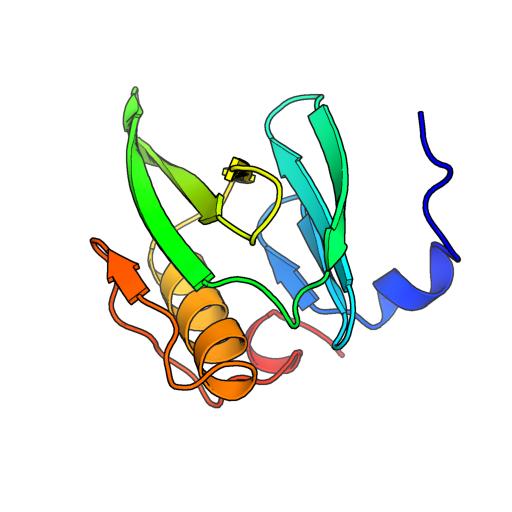 1 84 ? -7.354 0.317 -7.643 1.00 97.38 84 GLN A C 1
ATOM 675 O O . GLN A 1 84 ? -8.488 -0.034 -7.969 1.00 97.38 84 GLN A O 1
ATOM 680 N N . LYS A 1 85 ? -6.277 -0.090 -8.326 1.00 95.81 85 LYS A N 1
ATOM 681 C CA . LYS A 1 85 ? -6.365 -1.010 -9.469 1.00 95.81 85 LYS A CA 1
ATOM 682 C C . LYS A 1 85 ? -6.874 -2.403 -9.075 1.00 95.81 85 LYS A C 1
ATOM 684 O O . LYS A 1 85 ? -7.525 -3.054 -9.888 1.00 95.81 85 LYS A O 1
ATOM 689 N N . ARG A 1 86 ? -6.576 -2.853 -7.851 1.00 93.69 86 ARG A N 1
ATOM 690 C CA . ARG A 1 86 ? -6.985 -4.163 -7.303 1.00 93.69 86 ARG A CA 1
ATOM 691 C C . ARG A 1 86 ? -8.362 -4.124 -6.661 1.00 93.69 86 ARG A C 1
ATOM 693 O O . ARG A 1 86 ? -9.122 -5.077 -6.788 1.00 93.69 86 ARG A O 1
ATOM 700 N N . ASN A 1 87 ? -8.693 -3.009 -6.023 1.00 95.38 87 ASN A N 1
ATOM 701 C CA . ASN A 1 87 ? -10.004 -2.748 -5.459 1.00 95.38 87 ASN A CA 1
ATOM 702 C C . ASN A 1 87 ? -10.445 -1.325 -5.824 1.00 95.38 87 ASN A C 1
ATOM 704 O O . ASN A 1 87 ? -10.095 -0.363 -5.142 1.00 95.38 87 ASN A O 1
ATOM 708 N N . SER A 1 88 ? -11.267 -1.190 -6.869 1.00 94.81 88 SER A N 1
ATOM 709 C CA . SER A 1 88 ? -11.770 0.115 -7.328 1.00 94.81 88 SER A CA 1
ATOM 710 C C . SER A 1 88 ? -12.646 0.831 -6.297 1.00 94.81 88 SER A C 1
ATOM 712 O O . SER A 1 88 ? -12.848 2.037 -6.405 1.00 94.81 88 SER A O 1
ATOM 714 N N . ASN A 1 89 ? -13.159 0.098 -5.304 1.00 96.12 89 ASN A N 1
ATOM 715 C CA . ASN A 1 89 ? -14.004 0.617 -4.230 1.00 96.12 89 ASN A CA 1
ATOM 716 C C . ASN A 1 89 ? -13.211 0.936 -2.953 1.00 96.12 89 ASN A C 1
ATOM 718 O O . ASN A 1 89 ? -13.821 1.209 -1.917 1.00 96.12 89 ASN A O 1
ATOM 722 N N . ILE A 1 90 ? -11.875 0.870 -2.987 1.00 97.75 90 ILE A N 1
ATOM 723 C CA . ILE A 1 90 ? -11.046 1.251 -1.843 1.00 97.75 90 ILE A CA 1
ATOM 724 C C . ILE A 1 90 ? -11.328 2.704 -1.445 1.00 97.75 90 ILE A C 1
ATOM 726 O O . ILE A 1 90 ? -11.388 3.608 -2.282 1.00 97.75 90 ILE A O 1
ATOM 730 N N . LYS A 1 91 ? -11.471 2.948 -0.143 1.00 98.38 91 LYS A N 1
ATOM 731 C CA . LYS A 1 91 ? -11.554 4.302 0.399 1.00 98.38 91 LYS A CA 1
ATOM 732 C C . LYS A 1 91 ? -10.144 4.860 0.579 1.00 98.38 91 LYS A C 1
ATOM 734 O O . LYS A 1 91 ? -9.364 4.320 1.361 1.00 98.38 91 LYS A O 1
ATOM 739 N N . LEU A 1 92 ? -9.834 5.947 -0.122 1.00 98.38 92 LEU A N 1
ATOM 740 C CA . LEU A 1 92 ? -8.565 6.664 0.002 1.00 98.38 92 LEU A CA 1
ATOM 741 C C . LEU A 1 92 ? -8.763 7.919 0.859 1.00 98.38 92 LEU A C 1
ATOM 743 O O . LEU A 1 92 ? -9.565 8.790 0.524 1.00 98.38 92 LEU A O 1
ATOM 747 N N . GLU A 1 93 ? -8.039 8.013 1.971 1.00 98.25 93 GLU A N 1
ATOM 748 C CA . GLU A 1 93 ? -8.094 9.141 2.901 1.00 98.25 93 GLU A CA 1
ATOM 749 C C . GLU A 1 93 ? -6.763 9.904 2.898 1.00 98.25 93 GLU A C 1
ATOM 751 O O . GLU A 1 93 ? -5.691 9.315 3.050 1.00 98.25 93 GLU A O 1
ATOM 756 N N . ASN A 1 94 ? -6.836 11.232 2.751 1.00 96.69 94 ASN A N 1
ATOM 757 C CA . ASN A 1 94 ? -5.684 12.150 2.723 1.00 96.69 94 ASN A CA 1
ATOM 758 C C . ASN A 1 94 ? -4.649 11.873 1.616 1.00 96.69 94 ASN A C 1
ATOM 760 O O . ASN A 1 94 ? -3.507 12.328 1.698 1.00 96.69 94 ASN A O 1
ATOM 764 N N . ILE A 1 95 ? -5.036 11.155 0.562 1.00 97.31 95 ILE A N 1
ATOM 765 C CA . ILE A 1 95 ? -4.163 10.827 -0.562 1.00 97.31 95 ILE A CA 1
ATOM 766 C C . ILE A 1 95 ? -4.963 10.795 -1.863 1.00 97.31 95 ILE A C 1
ATOM 768 O O . ILE A 1 95 ? -6.146 10.465 -1.865 1.00 97.31 95 ILE A O 1
ATOM 772 N N . GLN A 1 96 ? -4.314 11.160 -2.965 1.00 97.06 96 GLN A N 1
ATOM 773 C CA . GLN A 1 96 ? -4.851 11.005 -4.317 1.00 97.06 96 GLN A CA 1
ATOM 774 C C . GLN A 1 96 ? -3.984 9.985 -5.058 1.00 97.06 96 GLN A C 1
ATOM 776 O O . GLN A 1 96 ? -2.762 10.096 -4.974 1.00 97.06 96 GLN A O 1
ATOM 781 N N . PRO A 1 97 ? -4.565 8.990 -5.737 1.00 97.75 97 PRO A N 1
ATOM 782 C CA . PRO A 1 97 ? -3.788 7.973 -6.432 1.00 97.75 97 PRO A CA 1
ATOM 783 C C . PRO A 1 97 ? -3.064 8.562 -7.651 1.00 97.75 97 PRO A C 1
ATOM 785 O O . PRO A 1 97 ? -3.572 9.474 -8.304 1.00 97.75 97 PRO A O 1
ATOM 788 N N . GLU A 1 98 ? -1.886 8.027 -7.971 1.00 97.31 98 GLU A N 1
ATOM 789 C CA . GLU A 1 98 ? -1.147 8.325 -9.205 1.00 97.31 98 GLU A CA 1
ATOM 790 C C . GLU A 1 98 ? -0.539 7.040 -9.799 1.00 97.31 98 GLU A C 1
ATOM 792 O O . GLU A 1 98 ? -0.477 6.010 -9.127 1.00 97.31 98 GLU A O 1
ATOM 797 N N . GLY A 1 99 ? -0.077 7.104 -11.050 1.00 95.44 99 GLY A N 1
ATOM 798 C CA . GLY A 1 99 ? 0.506 5.959 -11.758 1.00 95.44 99 GLY A CA 1
ATOM 799 C C . GLY A 1 99 ? -0.524 5.084 -12.479 1.00 95.44 99 GLY A C 1
ATOM 800 O O . GLY A 1 99 ? -1.715 5.390 -12.530 1.00 95.44 99 GLY A O 1
ATOM 801 N N . ASN A 1 100 ? -0.046 3.986 -13.063 1.00 96.50 100 ASN A N 1
ATOM 802 C CA . ASN A 1 100 ? -0.852 3.017 -13.812 1.00 96.50 100 ASN A CA 1
ATOM 803 C C . ASN A 1 100 ? -1.399 1.880 -12.924 1.00 96.50 100 ASN A C 1
ATOM 805 O O . ASN A 1 100 ? -2.194 1.052 -13.381 1.00 96.50 100 ASN A O 1
ATOM 809 N N . GLY A 1 101 ? -0.977 1.838 -11.659 1.00 95.75 101 GLY A N 1
ATOM 810 C CA . GLY A 1 101 ? -1.377 0.849 -10.665 1.00 95.75 101 GLY A CA 1
ATOM 811 C C . GLY A 1 101 ? -0.622 -0.478 -10.774 1.00 95.75 101 GLY A C 1
ATOM 812 O O . GLY A 1 101 ? -1.138 -1.524 -10.357 1.00 95.75 101 GLY A O 1
ATOM 813 N N . THR A 1 102 ? 0.581 -0.458 -11.352 1.00 96.44 102 THR A N 1
ATOM 814 C CA . THR A 1 102 ? 1.408 -1.652 -11.570 1.00 96.44 102 THR A CA 1
ATOM 815 C C . THR A 1 102 ? 2.504 -1.789 -10.513 1.00 96.44 102 THR A C 1
ATOM 817 O O . THR A 1 102 ? 2.771 -0.864 -9.751 1.00 96.44 102 THR A O 1
ATOM 820 N N . LEU A 1 103 ? 3.150 -2.958 -10.445 1.00 96.38 103 LEU A N 1
ATOM 821 C CA . LEU A 1 103 ? 4.321 -3.138 -9.580 1.00 96.38 103 LEU A CA 1
ATOM 822 C C . LEU A 1 103 ? 5.520 -2.303 -10.063 1.00 96.38 103 LEU A C 1
ATOM 824 O O . LEU A 1 103 ? 6.324 -1.873 -9.241 1.00 96.38 103 LEU A O 1
ATOM 828 N N . GLN A 1 104 ? 5.612 -2.012 -11.367 1.00 96.62 104 GLN A N 1
ATOM 829 C CA . GLN A 1 104 ? 6.651 -1.142 -11.930 1.00 96.62 104 GLN A CA 1
ATOM 830 C C . GLN A 1 104 ? 6.550 0.295 -11.401 1.00 96.62 104 GLN A C 1
ATOM 832 O O . GLN A 1 104 ? 7.576 0.919 -11.145 1.00 96.62 104 GLN A O 1
ATOM 837 N N . ASP A 1 105 ? 5.337 0.804 -11.143 1.00 95.62 105 ASP A N 1
ATOM 838 C CA . ASP A 1 105 ? 5.156 2.110 -10.485 1.00 95.62 105 ASP A CA 1
ATOM 839 C C . ASP A 1 105 ? 5.744 2.129 -9.057 1.00 95.62 105 ASP A C 1
ATOM 841 O O . ASP A 1 105 ? 6.043 3.191 -8.504 1.00 95.62 105 ASP A O 1
ATOM 845 N N . LEU A 1 106 ? 5.927 0.948 -8.459 1.00 96.00 106 LEU A N 1
ATOM 846 C CA . LEU A 1 106 ? 6.529 0.741 -7.143 1.00 96.00 106 LEU A CA 1
ATOM 847 C C . LEU A 1 106 ? 7.987 0.247 -7.241 1.00 96.00 106 LEU A C 1
ATOM 849 O O . LEU A 1 106 ? 8.541 -0.218 -6.251 1.00 96.00 106 LEU A O 1
ATOM 853 N N . GLY A 1 107 ? 8.617 0.321 -8.417 1.00 93.12 107 GLY A N 1
ATOM 854 C CA . GLY A 1 107 ? 10.034 -0.008 -8.603 1.00 93.12 107 GLY A CA 1
ATOM 855 C C . GLY A 1 107 ? 10.355 -1.475 -8.900 1.00 93.12 107 GLY A C 1
ATOM 856 O O . GLY A 1 107 ? 11.530 -1.832 -8.857 1.00 93.12 107 GLY A O 1
ATOM 857 N N . ALA A 1 108 ? 9.360 -2.313 -9.214 1.00 92.38 108 ALA A N 1
ATOM 858 C CA . ALA A 1 108 ? 9.622 -3.665 -9.713 1.00 92.38 108 ALA A CA 1
ATOM 859 C C . ALA A 1 108 ? 10.330 -3.640 -11.079 1.00 92.38 108 ALA A C 1
ATOM 861 O O . ALA A 1 108 ? 10.011 -2.796 -11.924 1.00 92.38 108 ALA A O 1
ATOM 862 N N . LEU A 1 109 ? 11.259 -4.581 -11.275 1.00 80.31 109 LEU A N 1
ATOM 863 C CA . LEU A 1 109 ? 12.039 -4.771 -12.506 1.00 80.31 109 LEU A CA 1
ATOM 864 C C . LEU A 1 109 ? 11.274 -5.556 -13.580 1.00 80.31 109 LEU A C 1
ATOM 866 O O . LEU A 1 109 ? 10.534 -6.503 -13.226 1.00 80.31 109 LEU A O 1
#